Protein AF-A0A2G9V2L0-F1 (afdb_monomer_lite)

Foldseek 3Di:
DDDDDDPQDWDWDADPQQKIWIWGDDDDPDIWIWIWGKDADDPPDWDWDQDPVVRDIDIGHFGIKTWIFTDDPPDPPDDPDDDDDDDDDDPDPPPPPPPRVTDIDTDD

Radius of gyration: 20.63 Å; chains: 1; bounding box: 48×50×38 Å

pLDDT: mean 72.04, std 16.75, range [40.97, 93.94]

InterPro domains:
  IPR019194 Transcription elongation factor Eaf, N-terminal [PF09816] (12-73)
  IPR027093 EAF family [PTHR15970] (9-71)

Sequence (108 aa):
MSVASSDSDTYIAFGANGDVHVAVPTDGENMTVFKGSKKEAKAKECLLFFDKKTGKVRLEKIASNINVKKTSSSSFPGADSSSSSDSSSDDSDSDSGSDDEVCRLIAY

Organism: Teladorsagia circumcincta (NCBI:txid45464)

Secondary structure (DSSP, 8-state):
------TTPPEEEE-TTSEEEEEEE-SSS-EEEEEEEEEEPPTT-EEEEE-TTT--EEEEE--EEEEEEEEPTT---------------------------EEEEEE-

Structure (mmCIF, N/CA/C/O backbone):
data_AF-A0A2G9V2L0-F1
#
_entry.id   AF-A0A2G9V2L0-F1
#
loop_
_atom_site.group_PDB
_atom_site.id
_atom_site.type_symbol
_atom_site.label_atom_id
_atom_site.label_alt_id
_atom_site.label_comp_id
_atom_site.label_asym_id
_atom_site.label_entity_id
_atom_site.label_seq_id
_atom_site.pdbx_PDB_ins_code
_atom_site.Cartn_x
_atom_site.Cartn_y
_atom_site.Cartn_z
_atom_site.occupancy
_atom_site.B_iso_or_equiv
_atom_site.auth_seq_id
_atom_site.auth_comp_id
_atom_site.auth_asym_id
_atom_site.auth_atom_id
_atom_site.pdbx_PDB_model_num
ATOM 1 N N . MET A 1 1 ? -9.470 -6.947 -18.054 1.00 40.97 1 MET A N 1
ATOM 2 C CA . MET A 1 1 ? -8.087 -6.482 -17.836 1.00 40.97 1 MET A CA 1
ATOM 3 C C . MET A 1 1 ? -8.069 -5.002 -18.155 1.00 40.97 1 MET A C 1
ATOM 5 O O . MET A 1 1 ? -8.385 -4.654 -19.283 1.00 40.97 1 MET A O 1
ATOM 9 N N . SER A 1 2 ? -7.841 -4.142 -17.168 1.00 45.09 2 SER A N 1
ATOM 10 C CA . SER A 1 2 ? -7.825 -2.691 -17.375 1.00 45.09 2 SER A CA 1
ATOM 11 C C . SER A 1 2 ? -6.452 -2.199 -16.954 1.00 45.09 2 SER A C 1
ATOM 13 O O . SER A 1 2 ? -6.083 -2.374 -15.796 1.00 45.09 2 SER A O 1
ATOM 15 N N . VAL A 1 3 ? -5.694 -1.652 -17.900 1.00 45.66 3 VAL A N 1
ATOM 16 C CA . VAL A 1 3 ? -4.400 -1.017 -17.644 1.00 45.66 3 VAL A CA 1
ATOM 17 C C . VAL A 1 3 ? -4.576 0.473 -17.919 1.00 45.66 3 VAL A C 1
ATOM 19 O O . VAL A 1 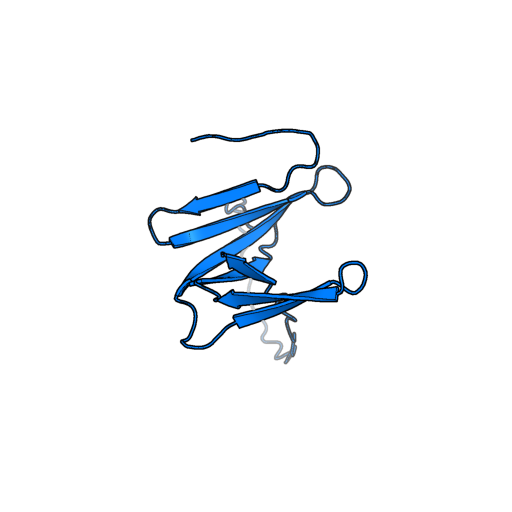3 ? -4.961 0.856 -19.021 1.00 45.66 3 VAL A O 1
ATOM 22 N N . ALA A 1 4 ? -4.412 1.303 -16.892 1.00 46.84 4 ALA A N 1
ATOM 23 C CA . ALA A 1 4 ? -4.232 2.739 -17.071 1.00 46.84 4 ALA A CA 1
ATOM 24 C C . ALA A 1 4 ? -2.738 2.960 -17.340 1.00 46.84 4 ALA A C 1
ATOM 26 O O . ALA A 1 4 ? -1.917 2.352 -16.659 1.00 46.84 4 ALA A O 1
ATOM 27 N N . SER A 1 5 ? -2.418 3.729 -18.380 1.00 50.44 5 SER A N 1
ATOM 28 C CA . SER A 1 5 ? -1.052 3.974 -18.842 1.00 50.44 5 SER A CA 1
ATOM 29 C C . SER A 1 5 ? -0.863 5.473 -19.043 1.00 50.44 5 SER A C 1
ATOM 31 O O . SER A 1 5 ? -1.555 6.083 -19.858 1.00 50.44 5 SER A O 1
ATOM 33 N N . SER A 1 6 ? 0.069 6.037 -18.296 1.00 44.16 6 SER A N 1
ATOM 34 C CA . SER A 1 6 ? 0.714 7.336 -18.437 1.00 44.16 6 SER A CA 1
ATOM 35 C C . SER A 1 6 ? 2.198 7.105 -18.145 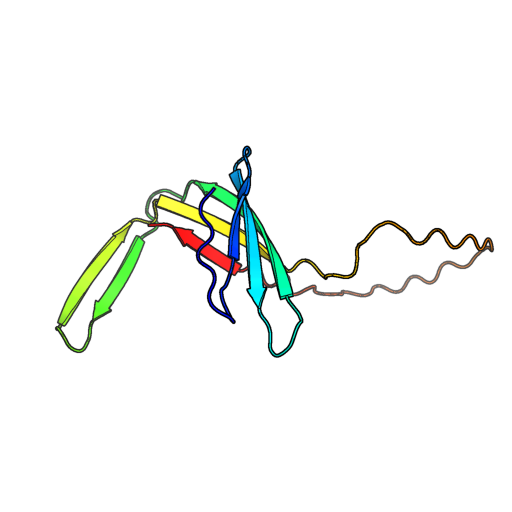1.00 44.16 6 SER A C 1
ATOM 37 O O . SER A 1 6 ? 2.560 6.334 -17.256 1.00 44.16 6 SER A O 1
ATOM 39 N N . ASP A 1 7 ? 3.075 7.691 -18.950 1.00 57.91 7 ASP A N 1
ATOM 40 C CA . ASP A 1 7 ? 4.524 7.534 -18.833 1.00 57.91 7 ASP A CA 1
ATOM 41 C C . ASP A 1 7 ? 4.983 7.824 -17.387 1.00 57.91 7 ASP A C 1
ATOM 43 O O . ASP A 1 7 ? 4.681 8.891 -16.858 1.00 57.91 7 ASP A O 1
ATOM 47 N N . SER A 1 8 ? 5.685 6.870 -16.753 1.00 63.25 8 SER A N 1
ATOM 48 C CA . SER A 1 8 ? 6.012 6.752 -15.305 1.00 63.25 8 SER A CA 1
ATOM 49 C C . SER A 1 8 ? 5.021 6.004 -14.390 1.00 63.25 8 SER A C 1
ATOM 51 O O . SER A 1 8 ? 5.156 6.046 -13.165 1.00 63.25 8 SER A O 1
ATOM 53 N N . ASP A 1 9 ? 4.083 5.232 -14.938 1.00 73.31 9 ASP A N 1
ATOM 54 C CA . ASP A 1 9 ? 3.148 4.474 -14.101 1.00 73.31 9 ASP A CA 1
ATOM 55 C C . ASP A 1 9 ? 3.754 3.213 -13.458 1.00 73.31 9 ASP A C 1
ATOM 57 O O . ASP A 1 9 ? 4.365 2.358 -14.102 1.00 73.31 9 ASP A O 1
ATOM 61 N N . THR A 1 10 ? 3.516 3.066 -12.150 1.00 82.00 10 THR A N 1
ATOM 62 C CA . THR A 1 10 ? 3.741 1.815 -11.414 1.00 82.00 10 THR A CA 1
ATOM 63 C C . THR A 1 10 ? 2.634 0.819 -11.744 1.00 82.00 10 THR A C 1
ATOM 65 O O . THR A 1 10 ? 1.451 1.106 -11.554 1.00 82.00 10 THR A O 1
ATOM 68 N N . TYR A 1 11 ? 3.007 -0.382 -12.180 1.00 85.25 11 TYR A N 1
ATOM 69 C CA . TYR A 1 11 ? 2.067 -1.436 -12.548 1.00 85.25 11 TYR A CA 1
ATOM 70 C C . TYR A 1 11 ? 1.910 -2.471 -11.431 1.00 85.25 11 TYR A C 1
ATOM 72 O O . TYR A 1 11 ? 2.897 -2.946 -10.874 1.00 85.25 11 TYR A O 1
ATOM 80 N N . ILE A 1 12 ? 0.669 -2.865 -11.132 1.00 87.19 12 ILE A N 1
ATOM 81 C CA . ILE A 1 12 ? 0.352 -3.914 -10.154 1.00 87.19 12 ILE A CA 1
ATOM 82 C C . ILE A 1 12 ? -0.521 -4.977 -10.825 1.00 87.19 12 ILE A C 1
ATOM 84 O O . ILE A 1 12 ? -1.635 -4.690 -11.262 1.00 87.19 12 ILE A O 1
ATOM 88 N N . ALA A 1 13 ? -0.040 -6.219 -10.863 1.00 86.62 13 ALA A N 1
ATOM 89 C CA . ALA A 1 13 ? -0.784 -7.385 -11.329 1.00 86.62 13 ALA A CA 1
ATOM 90 C C . ALA A 1 13 ? -1.079 -8.362 -10.188 1.00 86.62 13 ALA A C 1
ATOM 92 O O . ALA A 1 13 ? -0.208 -8.681 -9.379 1.00 86.62 13 ALA A O 1
ATOM 93 N N . PHE A 1 14 ? -2.304 -8.889 -10.187 1.00 85.06 14 PHE A N 1
ATOM 94 C CA . PHE A 1 14 ? -2.764 -9.933 -9.274 1.00 85.06 14 PHE A CA 1
ATOM 95 C C . PHE A 1 14 ? -2.907 -11.256 -10.036 1.00 85.06 14 PHE A C 1
ATOM 97 O O . PHE A 1 14 ? -3.648 -11.337 -11.016 1.00 85.06 14 PHE A O 1
ATOM 104 N N . GLY A 1 15 ? -2.189 -12.287 -9.596 1.00 82.94 15 GLY A N 1
ATOM 105 C CA . GLY A 1 15 ? -2.284 -13.648 -10.111 1.00 82.94 15 GLY A CA 1
ATOM 106 C C . GLY A 1 15 ? -3.457 -14.419 -9.502 1.00 82.94 15 GLY A C 1
ATOM 107 O O . GLY A 1 15 ? -3.934 -14.107 -8.410 1.00 82.94 15 GLY A O 1
ATOM 108 N N . ALA A 1 16 ? -3.899 -15.473 -10.195 1.00 77.88 16 ALA A N 1
ATOM 109 C CA . ALA A 1 16 ? -5.049 -16.291 -9.794 1.00 77.88 16 ALA A CA 1
ATOM 110 C C 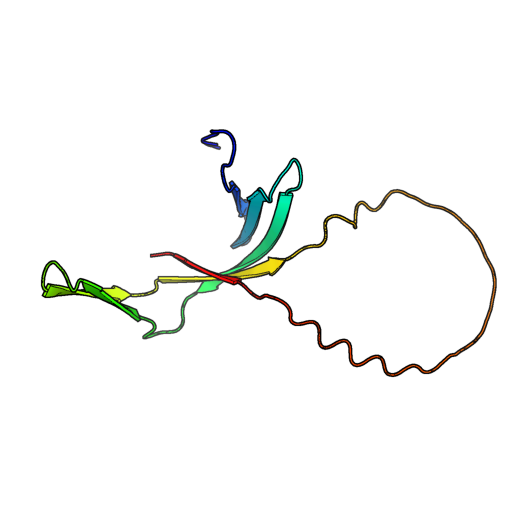. ALA A 1 16 ? -4.893 -16.957 -8.409 1.00 77.88 16 ALA A C 1
ATOM 112 O O . ALA A 1 16 ? -5.888 -17.225 -7.744 1.00 77.88 16 ALA A O 1
ATOM 113 N N . ASN A 1 17 ? -3.653 -17.160 -7.950 1.00 79.62 17 ASN A N 1
ATOM 114 C CA . ASN A 1 17 ? -3.334 -17.828 -6.684 1.00 79.62 17 ASN A CA 1
ATOM 115 C C . ASN A 1 17 ? -3.012 -16.850 -5.537 1.00 79.62 17 ASN A C 1
ATOM 117 O O . ASN A 1 17 ? -2.436 -17.247 -4.528 1.00 79.62 17 ASN A O 1
ATOM 121 N N . GLY A 1 18 ? -3.345 -15.562 -5.684 1.00 78.69 18 GLY A N 1
ATOM 122 C CA . GLY A 1 18 ? -2.988 -14.531 -4.701 1.00 78.69 18 GLY A CA 1
ATOM 123 C C . GLY A 1 18 ? -1.550 -14.015 -4.829 1.00 78.69 18 GLY A C 1
ATOM 124 O O . GLY A 1 18 ? -1.095 -13.259 -3.968 1.00 78.69 18 GLY A O 1
ATOM 125 N N . ASP A 1 19 ? -0.852 -14.389 -5.903 1.00 85.75 19 ASP A N 1
ATOM 126 C CA . ASP A 1 19 ? 0.431 -13.804 -6.285 1.00 85.75 19 ASP A CA 1
ATOM 127 C C . ASP A 1 19 ? 0.253 -12.330 -6.661 1.00 85.75 19 ASP A C 1
ATOM 129 O O . ASP A 1 19 ? -0.746 -11.942 -7.269 1.00 85.75 19 ASP A O 1
ATOM 133 N N . VAL A 1 20 ? 1.227 -11.499 -6.312 1.00 87.81 20 VAL A N 1
ATOM 134 C CA . VAL A 1 20 ? 1.237 -10.071 -6.629 1.00 87.81 20 VAL A CA 1
ATOM 135 C C . VAL A 1 20 ? 2.561 -9.719 -7.281 1.00 87.81 20 VAL A C 1
ATOM 137 O O . VAL A 1 20 ? 3.629 -10.049 -6.764 1.00 87.81 20 VAL A O 1
ATOM 140 N N . HIS A 1 21 ? 2.477 -9.032 -8.411 1.00 88.38 21 HIS A N 1
ATOM 141 C CA . HIS A 1 21 ? 3.614 -8.518 -9.157 1.00 88.38 21 HIS A CA 1
ATOM 142 C C . HIS A 1 21 ? 3.504 -7.000 -9.221 1.00 88.38 21 HIS A C 1
ATOM 144 O O . HIS A 1 21 ? 2.497 -6.481 -9.693 1.00 88.38 21 HIS A O 1
ATOM 150 N N . VAL A 1 22 ? 4.525 -6.299 -8.746 1.00 88.31 22 VAL A N 1
ATOM 151 C CA . VAL A 1 22 ? 4.607 -4.838 -8.785 1.00 88.31 22 VAL A CA 1
ATOM 152 C C . VAL A 1 22 ? 5.793 -4.467 -9.657 1.00 88.31 22 VAL A C 1
ATOM 154 O O . VAL A 1 22 ? 6.904 -4.887 -9.365 1.00 88.31 22 VAL A O 1
ATOM 157 N N . ALA A 1 23 ? 5.582 -3.709 -10.723 1.00 87.75 23 ALA A N 1
ATOM 158 C CA . ALA A 1 23 ? 6.656 -3.150 -11.530 1.00 87.75 23 ALA A CA 1
ATOM 159 C C . ALA A 1 23 ? 6.698 -1.643 -11.293 1.00 87.75 23 ALA A C 1
ATOM 161 O O . ALA A 1 23 ? 5.727 -0.942 -11.577 1.00 87.75 23 ALA A O 1
ATOM 162 N N . VAL A 1 24 ? 7.805 -1.170 -10.730 1.00 87.06 24 VAL A N 1
ATOM 163 C CA . VAL A 1 24 ? 8.041 0.249 -10.470 1.00 87.06 24 VAL A CA 1
ATOM 164 C C . VAL A 1 24 ? 9.063 0.746 -11.493 1.00 87.06 24 VAL A C 1
ATOM 166 O O . VAL A 1 24 ? 10.170 0.193 -11.530 1.00 87.06 24 VAL A O 1
ATOM 169 N N . PRO A 1 25 ? 8.727 1.751 -12.320 1.00 83.94 25 PRO A N 1
ATOM 170 C CA . PRO A 1 25 ? 9.709 2.397 -13.181 1.00 83.94 25 PRO A CA 1
ATOM 171 C C . PRO A 1 25 ? 10.776 3.073 -12.321 1.00 83.94 25 PRO A C 1
ATOM 173 O O . PRO A 1 25 ? 10.462 3.797 -11.375 1.00 83.94 25 PRO A O 1
ATOM 176 N N . THR A 1 26 ? 12.039 2.801 -12.628 1.00 77.56 26 THR A N 1
ATOM 177 C CA . THR A 1 26 ? 13.189 3.515 -12.059 1.00 77.56 26 THR A CA 1
ATOM 178 C C . THR A 1 26 ? 13.710 4.536 -13.069 1.00 77.56 26 THR A C 1
ATOM 180 O O . THR A 1 26 ? 13.231 4.590 -14.195 1.00 77.56 26 THR A O 1
ATOM 183 N N . ASP A 1 27 ? 14.629 5.405 -12.647 1.00 76.38 27 ASP A N 1
ATOM 184 C CA . ASP A 1 27 ? 15.127 6.504 -13.480 1.00 76.38 27 ASP A CA 1
ATOM 185 C C . ASP A 1 27 ? 15.726 5.965 -14.804 1.00 76.38 27 ASP A C 1
ATOM 187 O O . ASP A 1 27 ? 16.758 5.283 -14.795 1.00 76.38 27 ASP A O 1
ATOM 191 N N . GLY A 1 28 ? 15.048 6.233 -15.931 1.00 68.62 28 GLY A N 1
ATOM 192 C CA . GLY A 1 28 ? 15.371 5.719 -17.273 1.00 68.62 28 GLY A CA 1
ATOM 193 C C . GLY A 1 28 ? 14.348 4.719 -17.851 1.00 68.62 28 GLY A C 1
ATOM 194 O O . GLY A 1 28 ? 13.151 4.823 -17.606 1.00 68.62 28 GLY A O 1
ATOM 195 N N . GLU A 1 29 ? 14.820 3.760 -18.664 1.00 68.62 29 GLU A N 1
ATOM 196 C CA . GLU A 1 29 ? 14.022 2.653 -19.255 1.00 68.62 29 GLU A CA 1
ATOM 197 C C . GLU A 1 29 ? 13.993 1.384 -18.376 1.00 68.62 29 GLU A C 1
ATOM 199 O O . GLU A 1 29 ? 13.433 0.350 -18.747 1.00 68.62 29 GLU A O 1
ATOM 204 N N . ASN A 1 30 ? 14.631 1.423 -17.207 1.00 75.75 30 ASN A N 1
ATOM 205 C CA . ASN A 1 30 ? 14.734 0.280 -16.310 1.00 75.75 30 ASN A CA 1
ATOM 206 C C . ASN A 1 30 ? 13.476 0.145 -15.429 1.00 75.75 30 ASN A C 1
ATOM 208 O O . ASN A 1 30 ? 12.933 1.110 -14.897 1.00 75.75 30 ASN A O 1
ATOM 212 N N . MET A 1 31 ? 13.017 -1.094 -15.253 1.00 80.88 31 MET A N 1
ATOM 213 C CA . MET A 1 31 ? 11.872 -1.437 -14.408 1.00 80.88 31 MET A CA 1
ATOM 214 C C . MET A 1 31 ? 12.336 -2.337 -13.272 1.00 80.88 31 MET A C 1
ATOM 216 O O . MET A 1 31 ? 12.968 -3.371 -13.507 1.00 80.88 31 MET A O 1
ATOM 220 N N . THR A 1 32 ? 11.985 -1.979 -12.038 1.00 85.00 32 THR A N 1
ATOM 221 C CA . THR A 1 32 ? 12.204 -2.853 -10.886 1.00 85.00 32 THR A CA 1
ATOM 222 C C . THR A 1 32 ? 10.947 -3.661 -10.626 1.00 85.00 32 THR A C 1
ATOM 224 O O . THR A 1 32 ? 9.900 -3.112 -10.282 1.00 85.00 32 THR A O 1
ATOM 227 N N . VAL A 1 33 ? 11.047 -4.977 -10.792 1.00 85.88 33 VAL A N 1
ATOM 228 C CA . VAL A 1 33 ? 9.942 -5.893 -10.514 1.00 85.88 33 VAL A CA 1
ATOM 229 C C . VAL A 1 33 ? 10.060 -6.394 -9.081 1.00 85.88 33 VAL A C 1
ATOM 231 O O . VAL A 1 33 ? 11.130 -6.787 -8.622 1.00 85.88 33 VAL A O 1
ATOM 234 N N . PHE A 1 34 ? 8.941 -6.388 -8.375 1.00 87.56 34 PHE A N 1
ATOM 235 C CA . PHE A 1 34 ? 8.773 -6.973 -7.064 1.00 87.56 34 PHE A CA 1
ATOM 236 C C . PHE A 1 34 ? 7.716 -8.061 -7.159 1.00 87.56 34 PHE A C 1
ATOM 238 O O . PHE A 1 34 ? 6.643 -7.855 -7.732 1.00 87.56 34 PHE A O 1
ATOM 245 N N . LYS A 1 35 ? 8.002 -9.222 -6.578 1.00 87.56 35 LYS A N 1
ATOM 246 C CA . LYS A 1 35 ? 7.061 -10.339 -6.528 1.00 87.56 35 LYS A CA 1
ATOM 247 C C . LYS A 1 35 ? 6.760 -10.690 -5.084 1.00 87.56 35 LYS A C 1
ATOM 249 O O . LYS A 1 35 ? 7.654 -10.737 -4.240 1.00 87.56 35 LYS A O 1
ATOM 254 N N . GLY A 1 36 ? 5.495 -10.943 -4.802 1.00 88.44 36 GLY A N 1
ATOM 255 C CA . GLY A 1 36 ? 5.040 -11.343 -3.485 1.00 88.44 36 GLY A CA 1
ATOM 256 C C . GLY A 1 36 ? 3.713 -12.067 -3.533 1.00 88.44 36 GLY A C 1
ATOM 257 O O . GLY A 1 36 ? 3.224 -12.444 -4.593 1.00 88.44 36 GLY A O 1
ATOM 258 N N . SER A 1 37 ? 3.126 -12.244 -2.360 1.00 85.38 37 SER A N 1
ATOM 259 C CA . SER A 1 37 ? 1.840 -12.913 -2.189 1.00 85.38 37 SER A CA 1
ATOM 260 C C . SER A 1 37 ? 0.981 -12.122 -1.218 1.00 85.38 37 SER A C 1
ATOM 262 O O . SER A 1 37 ? 1.487 -11.657 -0.187 1.00 85.38 37 SER A O 1
ATOM 264 N N . LYS A 1 38 ? -0.316 -12.027 -1.499 1.00 84.56 38 LYS A N 1
ATOM 265 C CA . LYS A 1 38 ? -1.291 -11.497 -0.551 1.00 84.56 38 LYS A CA 1
ATOM 266 C C . LYS A 1 38 ? -1.489 -12.492 0.591 1.00 84.56 38 LYS A C 1
ATOM 268 O O . LYS A 1 38 ? -1.822 -13.652 0.369 1.00 84.56 38 LYS A O 1
ATOM 273 N N . LYS A 1 39 ? -1.314 -12.019 1.819 1.00 83.62 39 LYS A N 1
ATOM 274 C CA . LYS A 1 39 ? -1.623 -12.744 3.051 1.00 83.62 39 LYS A CA 1
ATOM 275 C C . LYS A 1 39 ? -2.728 -12.014 3.801 1.00 83.62 39 LYS A C 1
ATOM 277 O O . LYS A 1 39 ? -2.842 -10.786 3.739 1.00 83.62 39 LYS A O 1
ATOM 282 N N . GLU A 1 40 ? -3.559 -12.779 4.495 1.00 81.06 40 GLU A N 1
ATOM 283 C CA . GLU A 1 40 ? -4.558 -12.208 5.390 1.00 81.06 40 GLU A CA 1
ATOM 284 C C . GLU A 1 40 ? -3.857 -11.446 6.519 1.00 81.06 40 GLU A C 1
ATOM 286 O O . GLU A 1 40 ? -2.836 -11.897 7.051 1.00 81.06 40 GLU A O 1
ATOM 291 N N . ALA A 1 41 ? -4.370 -10.259 6.838 1.00 75.31 41 ALA A N 1
ATOM 292 C CA . ALA A 1 41 ? -3.801 -9.452 7.903 1.00 75.31 41 ALA A CA 1
ATOM 293 C C . ALA A 1 41 ? -4.055 -10.110 9.257 1.00 75.31 41 ALA A C 1
ATOM 295 O O . ALA A 1 41 ? -5.106 -10.710 9.501 1.00 75.31 41 ALA A O 1
ATOM 296 N N . LYS A 1 42 ? -3.095 -9.972 10.174 1.00 75.44 42 LYS A N 1
ATOM 297 C CA . LYS A 1 42 ? -3.289 -10.455 11.541 1.00 75.44 42 LYS A CA 1
ATOM 298 C C . LYS A 1 42 ? -4.411 -9.663 12.208 1.00 75.44 42 LYS A C 1
ATOM 300 O O . LYS A 1 42 ? -4.570 -8.459 12.003 1.00 75.44 42 LYS A O 1
ATOM 305 N N . ALA A 1 43 ? -5.172 -10.339 13.064 1.00 71.75 43 ALA A N 1
ATOM 306 C CA . ALA A 1 43 ? -6.197 -9.677 13.853 1.00 71.75 43 ALA A CA 1
ATOM 307 C C . ALA A 1 43 ? -5.575 -8.531 14.679 1.00 71.75 43 ALA A C 1
ATOM 309 O O . ALA A 1 43 ? -4.584 -8.744 15.376 1.00 71.75 43 ALA A O 1
ATOM 310 N N . LYS A 1 44 ? -6.218 -7.352 14.641 1.00 79.56 44 LYS A N 1
ATOM 311 C CA . LYS A 1 44 ? -5.871 -6.114 15.377 1.00 79.56 44 LYS A CA 1
ATOM 312 C C . LYS A 1 44 ? -4.759 -5.241 14.778 1.00 79.56 44 LYS A C 1
ATOM 314 O O . LYS A 1 44 ? -4.294 -4.327 15.453 1.00 79.56 44 LYS A O 1
ATOM 319 N N . GLU A 1 45 ? -4.364 -5.459 13.527 1.00 85.50 45 GLU A N 1
ATOM 320 C CA . GLU A 1 45 ? -3.536 -4.480 12.818 1.00 85.50 45 GLU A CA 1
ATOM 321 C C . GLU A 1 45 ? -4.394 -3.307 12.307 1.00 85.50 45 GLU A C 1
ATOM 323 O O . GLU A 1 45 ? -5.343 -3.492 11.540 1.00 85.50 45 GLU A O 1
ATOM 328 N N . CYS A 1 46 ? -4.064 -2.092 12.747 1.00 86.12 46 CYS A N 1
ATOM 329 C CA . CYS A 1 46 ? -4.735 -0.859 12.342 1.00 86.12 46 CYS A CA 1
ATOM 330 C C . CYS A 1 46 ? -3.703 0.252 12.122 1.00 86.12 46 CYS A C 1
ATOM 332 O O . CYS A 1 46 ? -2.685 0.301 12.814 1.00 86.12 46 CYS A O 1
ATOM 334 N N . LEU A 1 47 ? -3.994 1.168 11.203 1.00 88.06 47 LEU A N 1
ATOM 335 C CA . LEU A 1 47 ? -3.218 2.382 10.979 1.00 88.06 47 LEU A CA 1
ATOM 336 C C . LEU A 1 47 ? -3.963 3.590 11.521 1.00 88.06 47 LEU A C 1
ATOM 338 O O . LEU A 1 47 ? -5.169 3.740 11.323 1.00 88.06 47 LEU A O 1
ATOM 342 N N . LEU A 1 48 ? -3.225 4.439 12.228 1.00 90.31 48 LEU A N 1
ATOM 343 C CA . LEU A 1 48 ? -3.745 5.648 12.839 1.00 90.31 48 LEU A CA 1
ATOM 344 C C . LEU A 1 48 ? -3.207 6.862 12.092 1.00 90.31 48 LEU A C 1
ATOM 346 O O . LEU A 1 48 ? -2.016 7.164 12.136 1.00 90.31 48 LEU A O 1
ATOM 350 N N . PHE A 1 49 ? -4.109 7.557 11.416 1.00 91.62 49 PHE A N 1
ATOM 351 C CA . PHE A 1 49 ? -3.819 8.779 10.692 1.00 91.62 49 PHE A CA 1
ATOM 352 C C . PHE A 1 49 ? -4.120 9.979 11.582 1.00 91.62 49 PHE A C 1
ATOM 354 O O . PHE A 1 49 ? -5.244 10.144 12.064 1.00 91.62 49 PHE A O 1
ATOM 361 N N . PHE A 1 50 ? -3.109 10.826 11.761 1.00 93.81 50 PHE A N 1
ATOM 362 C CA . PHE A 1 50 ? -3.232 12.115 12.430 1.00 93.81 50 PHE A CA 1
ATOM 363 C C . PHE A 1 50 ? -3.063 13.229 11.409 1.00 93.81 50 PHE A C 1
ATOM 365 O O . PHE A 1 50 ? -1.946 13.531 10.981 1.00 93.81 50 PHE A O 1
ATOM 372 N N . ASP A 1 51 ? -4.166 13.870 11.040 1.00 93.06 51 ASP A N 1
ATOM 373 C CA . ASP A 1 51 ? -4.096 15.075 10.228 1.00 93.06 51 ASP A CA 1
ATOM 374 C C . ASP A 1 51 ? -3.909 16.292 11.141 1.00 93.06 51 ASP A C 1
ATOM 376 O O . ASP A 1 51 ? -4.837 16.759 11.799 1.00 93.06 51 ASP A O 1
ATOM 380 N N . LYS A 1 52 ? -2.683 16.825 11.170 1.00 90.81 52 LYS A N 1
ATOM 381 C CA . LYS A 1 52 ? -2.330 18.003 11.976 1.00 90.81 52 LYS A CA 1
ATOM 382 C C . LYS A 1 52 ? -2.993 19.295 11.492 1.00 90.81 52 LYS A C 1
ATOM 384 O O . LYS A 1 52 ? -3.116 20.223 12.284 1.00 90.81 52 LYS A O 1
ATOM 389 N N . LYS A 1 53 ? -3.388 19.385 10.216 1.00 93.31 53 LYS A N 1
ATOM 390 C CA . LYS A 1 53 ? -4.008 20.595 9.651 1.00 93.31 53 LYS A CA 1
ATOM 391 C C . LYS A 1 53 ? -5.497 20.648 9.968 1.00 93.31 53 LYS A C 1
ATOM 393 O O . LYS A 1 53 ? -6.009 21.715 10.286 1.00 93.31 53 LYS A O 1
ATOM 398 N N . THR A 1 54 ? -6.184 19.507 9.888 1.00 92.56 54 THR A N 1
ATOM 399 C CA . THR A 1 54 ? -7.629 19.431 10.173 1.00 92.56 54 THR A CA 1
ATOM 400 C C . THR A 1 54 ? -7.952 18.998 11.604 1.00 92.56 54 THR A C 1
ATOM 402 O O . THR A 1 54 ? -9.108 19.077 12.012 1.00 92.56 54 THR A O 1
ATOM 405 N N . GLY A 1 55 ? -6.960 18.524 12.367 1.00 89.88 55 GLY A N 1
ATOM 406 C CA . GLY A 1 55 ? -7.138 17.989 13.720 1.00 89.88 55 GLY A CA 1
ATOM 407 C C . GLY A 1 55 ? -7.890 16.654 13.763 1.00 89.88 55 GLY A C 1
ATOM 408 O O . GLY A 1 55 ? -8.240 16.183 14.845 1.00 89.88 55 GLY A O 1
ATOM 409 N N . LYS A 1 56 ? -8.172 16.043 12.605 1.00 93.94 56 LYS A N 1
ATOM 410 C CA . LYS A 1 56 ? -8.920 14.787 12.522 1.00 93.94 56 LYS A CA 1
ATOM 411 C C . LYS A 1 56 ? -8.015 13.592 12.779 1.00 93.94 56 LYS A C 1
ATOM 413 O O . LYS A 1 56 ? -6.880 13.519 12.306 1.00 93.94 56 LYS A O 1
ATOM 418 N N . VAL A 1 57 ? -8.586 12.621 13.481 1.00 93.12 57 VAL A N 1
ATOM 419 C CA . VAL A 1 57 ? -7.971 11.327 13.759 1.00 93.12 57 VAL A CA 1
ATOM 420 C C . VAL A 1 57 ? -8.789 10.254 13.052 1.00 93.12 57 VAL A C 1
ATOM 422 O O . VAL A 1 57 ? -10.007 10.190 13.228 1.00 93.12 57 VAL A O 1
ATOM 425 N N . ARG A 1 58 ? -8.134 9.425 12.235 1.00 93.12 58 ARG A N 1
ATOM 426 C CA . ARG A 1 58 ? -8.771 8.322 11.499 1.00 93.12 58 ARG A CA 1
ATOM 427 C C . ARG A 1 58 ? -8.054 7.018 11.813 1.00 93.12 58 ARG A C 1
ATOM 429 O O . ARG A 1 58 ? -6.844 6.934 11.641 1.00 93.12 58 ARG A O 1
ATOM 436 N N . LEU A 1 59 ? -8.802 6.017 12.270 1.00 90.81 59 LEU A N 1
ATOM 437 C CA . LEU A 1 59 ? -8.296 4.664 12.477 1.00 90.81 59 LEU A CA 1
ATOM 438 C C . LEU A 1 59 ? -8.799 3.774 11.340 1.00 90.81 59 LEU A C 1
ATOM 440 O O . LEU A 1 59 ? -10.009 3.632 11.163 1.00 90.81 59 LEU A O 1
ATOM 444 N N . GLU A 1 60 ? -7.883 3.173 10.590 1.00 87.62 60 GLU A N 1
ATOM 445 C CA . GLU A 1 60 ? -8.205 2.271 9.485 1.00 87.62 60 GLU A CA 1
ATOM 446 C C . GLU A 1 60 ? -7.709 0.866 9.797 1.00 87.62 60 GLU A C 1
ATOM 448 O O . GLU A 1 60 ? -6.546 0.659 10.144 1.00 87.62 60 GLU A O 1
ATOM 453 N N . LYS A 1 61 ? -8.611 -0.112 9.701 1.00 86.44 61 LYS A N 1
ATOM 454 C CA . LYS A 1 61 ? -8.278 -1.520 9.909 1.00 86.44 61 LYS A CA 1
ATOM 455 C C . LYS A 1 61 ? -7.549 -2.047 8.677 1.00 86.44 61 LYS A C 1
ATOM 457 O O . LYS A 1 61 ? -8.022 -1.863 7.562 1.00 86.44 61 LYS A O 1
ATOM 462 N N . ILE A 1 62 ? -6.446 -2.756 8.886 1.00 85.69 62 ILE A N 1
ATOM 463 C CA . ILE A 1 62 ? -5.735 -3.437 7.806 1.00 85.69 62 ILE A CA 1
ATOM 464 C C . ILE A 1 62 ? -6.492 -4.731 7.482 1.00 85.69 62 ILE A C 1
ATOM 466 O O . ILE A 1 62 ? -6.667 -5.587 8.351 1.00 85.69 62 ILE A O 1
ATOM 470 N N . ALA A 1 63 ? -6.955 -4.874 6.237 1.00 80.50 63 ALA A N 1
ATOM 471 C CA . ALA A 1 63 ? -7.652 -6.079 5.783 1.00 80.50 63 ALA A CA 1
ATOM 472 C C . ALA A 1 63 ? -6.681 -7.158 5.277 1.00 80.50 63 ALA A C 1
ATOM 474 O O . ALA A 1 63 ? -6.912 -8.352 5.462 1.00 80.50 63 ALA A O 1
ATOM 475 N N . SER A 1 64 ? -5.583 -6.754 4.632 1.00 81.31 64 SER A N 1
ATOM 476 C CA . SER A 1 64 ? -4.586 -7.691 4.105 1.00 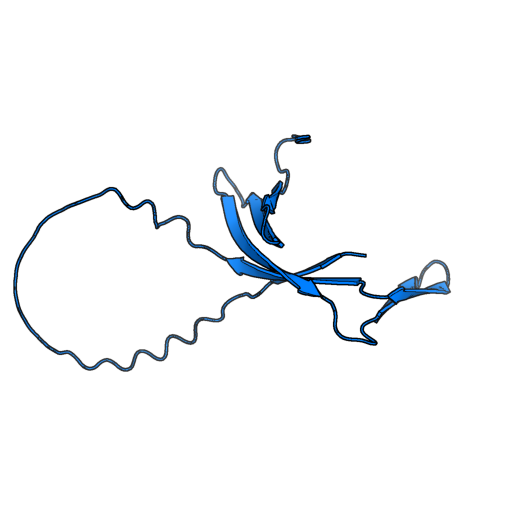81.31 64 SER A CA 1
ATOM 477 C C . SER A 1 64 ? -3.214 -7.053 3.925 1.00 81.31 64 SER A C 1
ATOM 479 O O . SER A 1 64 ? -3.082 -5.830 3.816 1.00 81.31 64 SER A O 1
ATOM 481 N N . ASN A 1 65 ? -2.188 -7.902 3.872 1.00 82.31 65 ASN A N 1
ATOM 482 C CA . ASN A 1 65 ? -0.804 -7.494 3.681 1.00 82.31 65 ASN A CA 1
ATOM 483 C C . ASN A 1 65 ? -0.190 -8.238 2.508 1.00 82.31 65 ASN A C 1
ATOM 485 O O . ASN A 1 65 ? -0.386 -9.441 2.347 1.00 82.31 65 ASN A O 1
ATOM 489 N N . ILE A 1 66 ? 0.581 -7.523 1.705 1.00 87.31 66 ILE A N 1
ATOM 490 C CA . ILE A 1 66 ? 1.314 -8.097 0.587 1.00 87.31 66 ILE A CA 1
ATOM 491 C C . ILE A 1 66 ? 2.787 -7.822 0.854 1.00 87.31 66 ILE A C 1
ATOM 493 O O . ILE A 1 66 ? 3.218 -6.672 0.853 1.00 87.31 66 ILE A O 1
ATOM 497 N N . ASN A 1 67 ? 3.553 -8.877 1.105 1.00 85.00 67 ASN A N 1
ATOM 498 C CA . ASN A 1 67 ? 4.997 -8.769 1.275 1.00 85.00 67 ASN A CA 1
ATOM 499 C C . ASN A 1 67 ? 5.637 -9.107 -0.067 1.00 85.00 67 ASN A C 1
ATOM 501 O O . ASN A 1 67 ? 5.470 -10.233 -0.544 1.00 85.00 67 ASN A O 1
ATOM 505 N N . VAL A 1 68 ? 6.332 -8.145 -0.668 1.00 86.25 68 VAL A N 1
ATOM 506 C CA . VAL A 1 68 ? 7.011 -8.313 -1.957 1.00 86.25 68 VAL A CA 1
ATOM 507 C C . VAL A 1 68 ? 8.523 -8.241 -1.772 1.00 86.25 68 VAL A C 1
ATOM 509 O O . VAL A 1 68 ? 9.008 -7.502 -0.920 1.00 86.25 68 VAL A O 1
ATOM 512 N N . LYS A 1 69 ? 9.263 -9.010 -2.570 1.00 86.50 69 LYS A N 1
ATOM 513 C CA . LYS A 1 69 ? 10.726 -8.946 -2.663 1.00 86.50 69 LYS A CA 1
ATOM 514 C C . LYS A 1 69 ? 11.131 -8.442 -4.039 1.00 86.50 69 LYS A C 1
ATOM 516 O O . LYS A 1 69 ? 10.488 -8.800 -5.030 1.00 86.50 69 LYS A O 1
ATOM 521 N N . LYS A 1 70 ? 12.198 -7.647 -4.100 1.00 85.25 70 LYS A N 1
ATOM 522 C CA . LYS A 1 70 ? 12.800 -7.200 -5.359 1.00 85.25 70 LYS A CA 1
ATOM 523 C C . LYS A 1 70 ? 13.346 -8.402 -6.128 1.00 85.25 70 LYS A C 1
ATOM 525 O O . LYS A 1 70 ? 14.105 -9.201 -5.589 1.00 85.25 70 LYS A O 1
ATOM 530 N N . THR A 1 71 ? 12.968 -8.528 -7.392 1.00 80.50 71 THR A N 1
ATOM 531 C CA . THR A 1 71 ? 13.516 -9.532 -8.304 1.00 80.50 71 THR A CA 1
ATOM 532 C C . THR A 1 71 ? 14.523 -8.852 -9.224 1.00 80.50 71 THR A C 1
ATOM 534 O O . THR A 1 71 ? 14.165 -7.904 -9.923 1.00 80.50 71 THR A O 1
ATOM 537 N N . SER A 1 72 ? 15.779 -9.311 -9.217 1.00 66.81 72 SER A N 1
ATOM 538 C CA . SER A 1 72 ? 16.788 -8.853 -10.178 1.00 66.81 72 SER A CA 1
ATOM 539 C C . SER A 1 72 ? 16.358 -9.243 -11.594 1.00 66.81 72 SER A C 1
ATOM 541 O O . SER A 1 72 ? 15.995 -10.393 -11.841 1.00 66.81 72 SER A O 1
ATOM 543 N N . SER A 1 73 ? 16.411 -8.302 -12.533 1.00 55.38 73 SER A N 1
ATOM 544 C CA . SER A 1 73 ? 16.040 -8.474 -13.944 1.00 55.38 73 SER A CA 1
ATOM 545 C C . SER A 1 73 ? 16.997 -9.375 -14.749 1.00 55.38 73 SER A C 1
ATOM 547 O O . SER A 1 73 ? 16.921 -9.407 -15.973 1.00 55.38 73 SER A O 1
ATOM 549 N N . SER A 1 74 ? 17.892 -10.127 -14.097 1.00 44.28 74 SER A N 1
ATOM 550 C CA . SER A 1 74 ? 18.944 -10.916 -14.751 1.00 44.28 74 SER A CA 1
ATOM 551 C C . SER A 1 74 ? 18.623 -12.399 -14.979 1.00 44.28 74 SER A C 1
ATOM 553 O O . SER A 1 74 ? 19.474 -13.123 -15.482 1.00 44.28 74 SER A O 1
ATOM 555 N N . SER A 1 75 ? 17.427 -12.890 -14.643 1.00 43.47 75 SER A N 1
ATOM 556 C CA . SER A 1 75 ? 17.062 -14.300 -14.874 1.00 43.47 75 SER A CA 1
ATOM 557 C C . SER A 1 75 ? 16.082 -14.459 -16.036 1.00 43.47 75 SER A C 1
ATOM 559 O O . SER A 1 75 ? 14.932 -14.848 -15.844 1.00 43.47 75 SER A O 1
ATOM 561 N N . PHE A 1 76 ? 16.547 -14.180 -17.253 1.00 42.00 76 PHE A N 1
ATOM 562 C CA . PHE A 1 76 ? 15.996 -14.829 -18.443 1.00 42.00 76 PHE A CA 1
ATOM 563 C C . PHE A 1 76 ? 16.772 -16.143 -18.640 1.00 42.00 76 PHE A C 1
ATOM 565 O O . PHE A 1 76 ? 17.957 -16.094 -18.968 1.00 42.00 76 PHE A O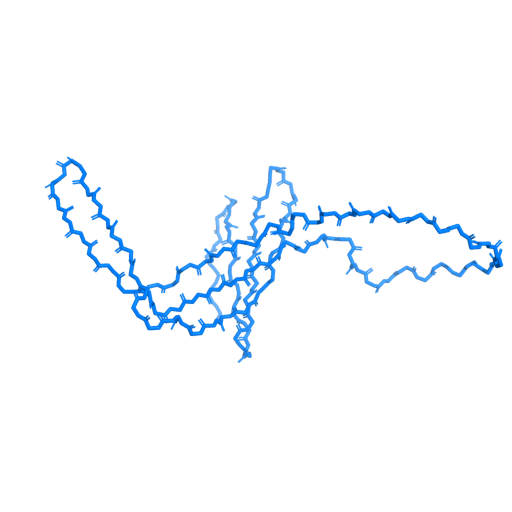 1
ATOM 572 N N . PRO A 1 77 ? 16.171 -17.324 -18.401 1.00 49.03 77 PRO A N 1
ATOM 573 C CA . PRO A 1 77 ? 16.831 -18.597 -18.667 1.00 49.03 77 PRO A CA 1
ATOM 574 C C . PRO A 1 77 ? 16.889 -18.810 -20.185 1.00 49.03 77 PRO A C 1
ATOM 576 O O . PRO A 1 77 ? 15.897 -19.201 -20.795 1.00 49.03 77 PRO A O 1
ATOM 579 N N . GLY A 1 78 ? 18.024 -18.499 -20.810 1.00 48.41 78 GLY A N 1
ATOM 580 C CA . GLY A 1 78 ? 18.155 -18.623 -22.265 1.00 48.41 78 GLY A CA 1
ATOM 581 C C . GLY A 1 78 ? 19.533 -18.317 -22.849 1.00 48.41 78 GLY A C 1
ATOM 582 O O . GLY A 1 78 ? 19.601 -17.821 -23.967 1.00 48.41 78 GLY A O 1
ATOM 583 N N . ALA A 1 79 ? 20.614 -18.574 -22.112 1.00 49.41 79 ALA A N 1
ATOM 584 C CA . ALA A 1 79 ? 21.963 -18.600 -22.674 1.00 49.41 79 ALA A CA 1
ATOM 585 C C . ALA A 1 79 ? 22.709 -19.822 -22.126 1.00 49.41 79 ALA A C 1
ATOM 587 O O . ALA A 1 79 ? 23.458 -19.768 -21.152 1.00 49.41 79 ALA A O 1
ATOM 588 N N . ASP A 1 80 ? 22.420 -20.956 -22.743 1.00 41.19 80 ASP A N 1
ATOM 589 C CA . ASP A 1 80 ? 23.245 -22.149 -22.777 1.00 41.19 80 ASP A CA 1
ATOM 590 C C . ASP A 1 80 ? 24.602 -21.823 -23.416 1.00 41.19 80 ASP A C 1
ATOM 592 O O . ASP A 1 80 ? 24.793 -21.880 -24.625 1.00 41.19 80 ASP A O 1
ATOM 596 N N . SER A 1 81 ? 25.582 -21.483 -22.584 1.00 51.41 81 SER A N 1
ATOM 597 C CA . SER A 1 81 ? 26.993 -21.569 -22.954 1.00 51.41 81 SER A CA 1
ATOM 598 C C . SER A 1 81 ? 27.626 -22.707 -22.164 1.00 51.41 81 SER A C 1
ATOM 600 O O . SER A 1 81 ? 27.976 -22.571 -20.993 1.00 51.41 81 SER A O 1
ATOM 602 N N . SER A 1 82 ? 27.729 -23.857 -22.825 1.00 55.25 82 SER A N 1
ATOM 603 C CA . SER A 1 82 ? 28.519 -25.003 -22.398 1.00 55.25 82 SER A CA 1
ATOM 604 C C . SER A 1 82 ? 29.997 -24.623 -22.268 1.00 55.25 82 SER A C 1
ATOM 606 O O . SER A 1 82 ? 30.639 -24.302 -23.268 1.00 55.25 82 SER A O 1
ATOM 608 N N . SER A 1 83 ? 30.562 -24.750 -21.071 1.00 53.78 83 SER A N 1
ATOM 609 C CA . SER A 1 83 ? 32.003 -24.948 -20.896 1.00 53.78 83 SER A CA 1
ATOM 610 C C . SER A 1 83 ? 32.258 -25.781 -19.643 1.00 53.78 83 SER A C 1
ATOM 612 O O . SER A 1 83 ? 32.024 -25.343 -18.520 1.00 53.78 83 SER A O 1
ATOM 614 N N . SER A 1 84 ? 32.702 -27.012 -19.872 1.00 59.97 84 SER A N 1
ATOM 615 C CA . SER A 1 84 ? 33.241 -27.949 -18.891 1.00 59.97 84 SER A CA 1
ATOM 616 C C . SER A 1 84 ? 34.617 -27.501 -18.397 1.00 59.97 84 SER A C 1
ATOM 618 O O . SER A 1 84 ? 35.471 -27.272 -19.250 1.00 59.97 84 SER A O 1
ATOM 620 N N . SER A 1 85 ? 34.842 -27.486 -17.077 1.00 48.56 85 SER A N 1
ATOM 621 C CA . SER A 1 85 ? 36.082 -27.963 -16.425 1.00 48.56 85 SER A CA 1
ATOM 622 C C . SER A 1 85 ? 36.097 -27.656 -14.917 1.00 48.56 85 SER A C 1
ATOM 624 O O . SER A 1 85 ? 36.164 -26.502 -14.512 1.00 48.56 85 SER A O 1
ATOM 626 N N . ASP A 1 86 ? 35.993 -28.725 -14.128 1.00 45.25 86 ASP A N 1
ATOM 627 C CA . ASP A 1 86 ? 36.846 -29.150 -13.008 1.00 45.25 86 ASP A CA 1
ATOM 628 C C . ASP A 1 86 ? 37.444 -28.134 -12.001 1.00 45.25 86 ASP A C 1
ATOM 630 O O . ASP A 1 86 ? 38.372 -27.392 -12.298 1.00 45.25 86 ASP A O 1
ATOM 634 N N . SER A 1 87 ? 37.011 -28.331 -10.745 1.00 54.03 87 SER A N 1
ATOM 635 C CA . SER A 1 87 ? 37.783 -28.384 -9.482 1.00 54.03 87 SER A CA 1
ATOM 636 C C . SER A 1 87 ? 38.499 -27.141 -8.922 1.00 54.03 87 SER A C 1
ATOM 638 O O . SER A 1 87 ? 39.632 -26.868 -9.293 1.00 54.03 87 SER A O 1
ATOM 640 N N . SER A 1 88 ? 37.950 -26.568 -7.841 1.00 52.81 88 SER A N 1
ATOM 641 C CA . SER A 1 88 ? 38.565 -26.562 -6.492 1.00 52.81 88 SER A CA 1
ATOM 642 C C . SER A 1 88 ? 37.621 -25.919 -5.466 1.00 52.81 88 SER A C 1
ATOM 644 O O . SER A 1 88 ? 36.934 -24.947 -5.762 1.00 52.81 88 SER A O 1
ATOM 646 N N . SER A 1 89 ? 37.547 -26.508 -4.273 1.00 56.00 89 SER A N 1
ATOM 647 C CA . SER A 1 89 ? 36.739 -26.057 -3.137 1.00 56.00 89 SER A CA 1
ATOM 648 C C . SER A 1 89 ? 37.446 -24.930 -2.383 1.00 56.00 89 SER A C 1
ATOM 650 O O . SER A 1 89 ? 38.401 -25.197 -1.654 1.00 56.00 89 SER A O 1
ATOM 652 N N . ASP A 1 90 ? 36.953 -23.705 -2.547 1.00 50.59 90 ASP A N 1
ATOM 653 C CA . ASP A 1 90 ? 37.305 -22.553 -1.718 1.00 50.59 90 ASP A CA 1
ATOM 654 C C . ASP A 1 90 ? 36.129 -22.248 -0.775 1.00 50.59 90 ASP A C 1
ATOM 656 O O . ASP A 1 90 ? 35.109 -21.687 -1.183 1.00 50.59 90 ASP A O 1
ATOM 660 N N . ASP A 1 91 ? 36.266 -22.647 0.493 1.00 55.53 91 ASP A N 1
ATOM 661 C CA . ASP A 1 91 ? 35.334 -22.324 1.578 1.00 55.53 91 ASP A CA 1
ATOM 662 C C . ASP A 1 91 ? 35.462 -20.834 1.931 1.00 55.53 91 ASP A C 1
ATOM 664 O O . ASP A 1 91 ? 36.246 -20.427 2.789 1.00 55.53 91 ASP A O 1
ATOM 668 N N . SER A 1 92 ? 34.713 -19.995 1.216 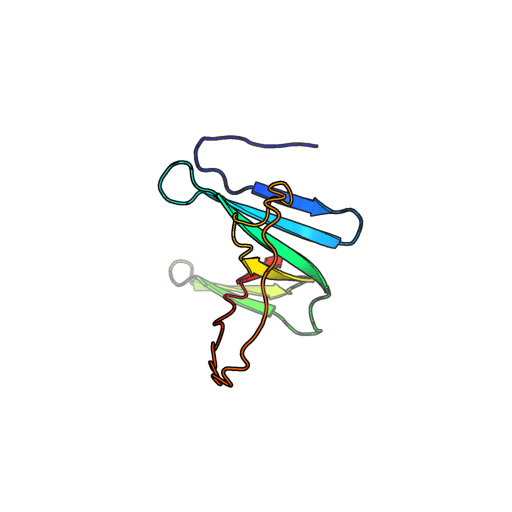1.00 57.50 92 SER A N 1
ATOM 669 C CA . SER A 1 92 ? 34.522 -18.588 1.563 1.00 57.50 92 SER A CA 1
ATOM 670 C C . SER A 1 92 ? 33.142 -18.411 2.186 1.00 57.50 92 SER A C 1
ATOM 672 O O . SER A 1 92 ? 32.147 -18.289 1.470 1.00 57.50 92 SER A O 1
ATOM 674 N N . ASP A 1 93 ? 33.094 -18.368 3.520 1.00 54.09 93 ASP A N 1
ATOM 675 C CA . ASP A 1 93 ? 31.934 -17.927 4.303 1.00 54.09 93 ASP A CA 1
ATOM 676 C C . ASP A 1 93 ? 31.639 -16.452 3.991 1.00 54.09 93 ASP A C 1
ATOM 678 O O . ASP A 1 93 ? 32.054 -15.522 4.683 1.00 54.09 93 ASP A O 1
ATOM 682 N N . SER A 1 94 ? 30.944 -16.232 2.879 1.00 54.19 94 SER A N 1
ATOM 683 C CA . SER A 1 94 ? 30.397 -14.934 2.519 1.00 54.19 94 SER A CA 1
ATOM 684 C C . SER A 1 94 ? 29.066 -14.795 3.242 1.00 54.19 94 SER A C 1
ATOM 686 O O . SER A 1 94 ? 28.033 -15.217 2.722 1.00 54.19 94 SER A O 1
ATOM 688 N N . ASP A 1 95 ? 29.092 -14.203 4.437 1.00 47.56 95 ASP A N 1
ATOM 689 C CA . ASP A 1 95 ? 27.905 -13.685 5.124 1.00 47.56 95 ASP A CA 1
ATOM 690 C C . ASP A 1 95 ? 27.350 -12.512 4.299 1.00 47.56 95 ASP A C 1
ATOM 692 O O . ASP A 1 95 ? 27.532 -11.327 4.584 1.00 47.56 95 ASP A O 1
ATOM 696 N N . SER A 1 96 ? 26.755 -12.860 3.158 1.00 54.88 96 SER A N 1
ATOM 697 C CA . SER A 1 96 ? 25.984 -11.952 2.330 1.00 54.88 96 SER A CA 1
ATOM 698 C C . SER A 1 96 ? 24.647 -11.803 3.028 1.00 54.88 96 SER A C 1
ATOM 700 O O . SER A 1 96 ? 23.658 -12.429 2.634 1.00 54.88 96 SER A O 1
ATOM 702 N N . GLY A 1 97 ? 24.653 -10.996 4.092 1.00 45.84 97 GLY A N 1
ATOM 703 C CA . GLY A 1 97 ? 23.472 -10.379 4.671 1.00 45.84 97 GLY A CA 1
ATOM 704 C C . GLY A 1 97 ? 22.744 -9.649 3.555 1.00 45.84 97 GLY A C 1
ATOM 705 O O . GLY A 1 97 ? 22.973 -8.474 3.288 1.00 45.84 97 GLY A O 1
ATOM 706 N N . SER A 1 98 ? 21.934 -10.407 2.823 1.00 48.31 98 SER A N 1
ATOM 707 C CA . SER A 1 98 ? 21.046 -9.897 1.807 1.00 48.31 98 SER A CA 1
ATOM 708 C C . SER A 1 98 ? 19.998 -9.167 2.613 1.00 48.31 98 SER A C 1
ATOM 710 O O . SER A 1 98 ? 19.086 -9.795 3.155 1.00 48.31 98 SER A O 1
ATOM 712 N N . ASP A 1 99 ? 20.185 -7.859 2.769 1.00 48.69 99 ASP A N 1
ATOM 713 C CA . ASP A 1 99 ? 19.123 -6.942 3.144 1.00 48.69 99 ASP A CA 1
ATOM 714 C C . ASP A 1 99 ? 18.055 -7.052 2.047 1.00 48.69 99 ASP A C 1
ATOM 716 O O . ASP A 1 99 ? 17.972 -6.250 1.118 1.00 48.69 99 ASP A O 1
ATOM 720 N N . ASP A 1 100 ? 17.290 -8.145 2.099 1.00 57.06 100 ASP A N 1
ATOM 721 C CA . ASP A 1 100 ? 16.098 -8.374 1.315 1.00 57.06 100 ASP A CA 1
ATOM 722 C C . ASP A 1 100 ? 15.188 -7.202 1.669 1.00 57.06 100 ASP A C 1
ATOM 724 O O . ASP A 1 100 ? 14.542 -7.196 2.719 1.00 57.06 100 ASP A O 1
ATOM 728 N N . GLU A 1 101 ? 15.163 -6.178 0.821 1.00 62.19 101 GLU A N 1
ATOM 729 C CA . GLU A 1 101 ? 14.235 -5.067 0.958 1.00 62.19 101 GLU A CA 1
ATOM 730 C C . GLU A 1 101 ? 12.821 -5.623 0.727 1.00 62.19 101 GLU A C 1
ATOM 732 O O . GLU A 1 101 ? 12.311 -5.708 -0.395 1.00 62.19 101 GLU A O 1
ATOM 737 N N . VAL A 1 102 ? 12.213 -6.127 1.805 1.00 65.38 102 VAL A N 1
ATOM 738 C CA . VAL A 1 102 ? 10.851 -6.651 1.796 1.00 65.38 102 VAL A CA 1
ATOM 739 C C . VAL A 1 102 ? 9.906 -5.475 1.966 1.00 65.38 102 VAL A C 1
ATOM 741 O O . VAL A 1 102 ? 9.625 -5.029 3.080 1.00 65.38 102 VAL A O 1
ATOM 744 N N . CYS A 1 103 ? 9.367 -4.992 0.855 1.00 72.88 103 CYS A N 1
ATOM 745 C CA . CYS A 1 103 ? 8.333 -3.971 0.881 1.00 72.88 103 CYS A CA 1
ATOM 746 C C . CYS A 1 103 ? 6.997 -4.589 1.318 1.00 72.88 103 CYS A C 1
ATOM 748 O O . CYS A 1 103 ? 6.558 -5.623 0.801 1.00 72.88 103 CYS A O 1
ATOM 750 N N . ARG A 1 104 ? 6.328 -3.945 2.280 1.00 78.38 104 ARG A N 1
ATOM 751 C CA . ARG A 1 104 ? 4.992 -4.335 2.751 1.00 78.38 104 ARG A CA 1
ATOM 752 C C . ARG A 1 104 ? 3.952 -3.389 2.165 1.00 78.38 104 ARG A C 1
ATOM 754 O O . ARG A 1 104 ? 3.838 -2.247 2.599 1.00 78.38 104 ARG A O 1
ATOM 761 N N . LEU A 1 105 ? 3.167 -3.886 1.215 1.00 79.00 105 LEU A N 1
ATOM 762 C CA . LEU A 1 105 ? 1.999 -3.185 0.693 1.00 79.00 105 LEU A CA 1
ATOM 763 C C . LEU A 1 105 ? 0.791 -3.469 1.593 1.00 79.00 105 LEU A C 1
ATOM 765 O O . LEU A 1 105 ? 0.511 -4.619 1.951 1.00 79.00 105 LEU A O 1
ATOM 769 N N . ILE A 1 106 ? 0.082 -2.410 1.969 1.00 78.62 106 ILE A N 1
ATOM 770 C CA . ILE A 1 106 ? -1.126 -2.475 2.792 1.00 78.62 106 ILE A CA 1
ATOM 771 C C . ILE A 1 106 ? -2.320 -2.175 1.893 1.00 78.62 106 ILE A C 1
ATOM 773 O O . ILE A 1 106 ? -2.357 -1.131 1.245 1.00 78.62 106 ILE A O 1
ATOM 777 N N . ALA A 1 107 ? -3.274 -3.105 1.853 1.00 68.31 107 ALA A N 1
ATOM 778 C CA . ALA A 1 107 ? -4.544 -2.919 1.163 1.00 68.31 107 ALA A CA 1
ATOM 779 C C . ALA A 1 107 ? -5.654 -2.678 2.196 1.00 68.31 107 ALA A C 1
ATOM 781 O O . ALA A 1 107 ? -5.807 -3.470 3.138 1.00 68.31 107 ALA A O 1
ATOM 782 N N . TYR A 1 108 ? -6.384 -1.578 2.002 1.00 62.56 108 TYR A N 1
ATOM 783 C CA . TYR A 1 108 ? -7.526 -1.144 2.809 1.00 62.56 108 TYR A CA 1
ATOM 784 C C . TYR A 1 108 ? -8.845 -1.628 2.211 1.00 62.56 108 TYR A C 1
ATOM 786 O O . TYR A 1 108 ? -8.915 -1.745 0.966 1.00 62.56 108 TYR A O 1
#